Protein AF-A0A837HF70-F1 (afdb_monomer)

Radius of gyration: 20.03 Å; Cα contacts (8 Å, |Δi|>4): 139; chains: 1; bounding box: 34×27×77 Å

Structure (mmCIF, N/CA/C/O backbone):
data_AF-A0A837HF70-F1
#
_entry.id   AF-A0A837HF70-F1
#
loop_
_atom_site.group_PDB
_atom_site.id
_atom_site.type_symbol
_atom_site.label_atom_id
_atom_site.label_alt_id
_atom_site.label_comp_id
_atom_site.label_asym_id
_atom_site.label_entity_id
_atom_site.label_seq_id
_atom_site.pdbx_PDB_ins_code
_atom_site.Cartn_x
_atom_site.Cartn_y
_atom_site.Cartn_z
_atom_site.occupancy
_atom_site.B_iso_or_equiv
_atom_site.auth_seq_id
_atom_site.auth_comp_id
_atom_site.a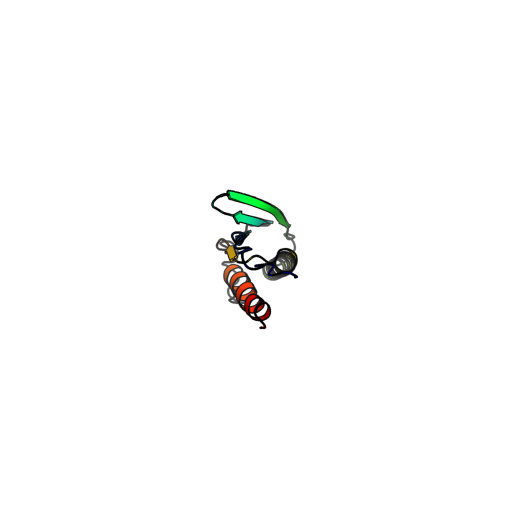uth_asym_id
_atom_site.auth_atom_id
_atom_site.pdbx_PDB_model_num
ATOM 1 N N . MET A 1 1 ? -14.619 12.561 59.068 1.00 40.34 1 MET A N 1
ATOM 2 C CA . MET A 1 1 ? -13.794 11.375 58.767 1.00 40.34 1 MET A CA 1
ATOM 3 C C . MET A 1 1 ? -13.922 11.071 57.295 1.00 40.34 1 MET A C 1
ATOM 5 O O . MET A 1 1 ? -15.004 11.172 56.736 1.00 40.34 1 MET A O 1
ATOM 9 N N . GLU A 1 2 ? -12.777 10.844 56.690 1.00 37.88 2 GLU A N 1
ATOM 10 C CA . GLU A 1 2 ? -12.452 11.064 55.295 1.00 37.88 2 GLU A CA 1
ATOM 11 C C . GLU A 1 2 ? -12.687 9.815 54.422 1.00 37.88 2 GLU A C 1
ATOM 13 O O . GLU A 1 2 ? -12.521 8.691 54.877 1.00 37.88 2 GLU A O 1
ATOM 18 N N . LEU A 1 3 ? -13.094 10.065 53.171 1.00 45.41 3 LEU A N 1
ATOM 19 C CA . LEU A 1 3 ? -12.853 9.294 51.942 1.00 45.41 3 LEU A CA 1
ATOM 20 C C . LEU A 1 3 ? -12.860 7.753 51.995 1.00 45.41 3 LEU A C 1
ATOM 22 O O . LEU A 1 3 ? -11.858 7.129 52.320 1.00 45.41 3 LEU A O 1
ATOM 26 N N . ILE A 1 4 ? -13.856 7.159 51.327 1.00 51.84 4 ILE A N 1
ATOM 27 C CA . ILE A 1 4 ? -13.565 6.083 50.365 1.00 51.84 4 ILE A CA 1
ATOM 28 C C . ILE A 1 4 ? -14.196 6.449 49.019 1.00 51.84 4 ILE A C 1
ATOM 30 O O . ILE A 1 4 ? -15.349 6.155 48.711 1.00 51.84 4 ILE A O 1
ATOM 34 N N . LYS A 1 5 ? -13.383 7.130 48.203 1.00 50.12 5 LYS A N 1
ATOM 35 C CA . LYS A 1 5 ? -13.520 7.189 46.748 1.00 50.12 5 LYS A CA 1
ATOM 36 C C . LYS A 1 5 ? -13.429 5.753 46.228 1.00 50.12 5 LYS A C 1
ATOM 38 O O . LYS A 1 5 ? -12.327 5.248 46.041 1.00 50.12 5 LYS A O 1
ATOM 43 N N . ASN A 1 6 ? -14.556 5.114 45.924 1.00 43.03 6 ASN A N 1
ATOM 44 C CA . ASN A 1 6 ? -14.555 3.930 45.059 1.00 43.03 6 ASN A CA 1
ATOM 45 C C . ASN A 1 6 ? -14.355 4.360 43.600 1.00 43.03 6 ASN A C 1
ATOM 47 O O . ASN A 1 6 ? -15.212 4.254 42.728 1.00 43.03 6 ASN A O 1
ATOM 51 N N . SER A 1 7 ? -13.151 4.873 43.357 1.00 50.25 7 SER A N 1
ATOM 52 C CA . SER A 1 7 ? -12.521 5.028 42.062 1.00 50.25 7 SER A CA 1
ATOM 53 C C . SER A 1 7 ? -12.173 3.642 41.524 1.00 50.25 7 SER A C 1
ATOM 55 O O . SER A 1 7 ? -11.057 3.181 41.736 1.00 50.25 7 SER A O 1
ATOM 57 N N . LYS A 1 8 ? -13.117 2.949 40.878 1.00 49.19 8 LYS A N 1
ATOM 58 C CA . LYS A 1 8 ? -12.841 1.727 40.093 1.00 49.19 8 LYS A CA 1
ATOM 59 C C . LYS A 1 8 ? -14.057 1.318 39.255 1.00 49.19 8 LYS A C 1
ATOM 61 O O . LYS A 1 8 ? -14.600 0.245 39.434 1.00 49.19 8 LYS A O 1
ATOM 66 N N . LEU A 1 9 ? -14.492 2.178 38.334 1.00 46.50 9 LEU A N 1
ATOM 67 C CA . LEU A 1 9 ? -15.367 1.798 37.210 1.00 46.50 9 LEU A CA 1
ATOM 68 C C . LEU A 1 9 ? -15.244 2.841 36.091 1.00 46.50 9 LEU A C 1
ATOM 70 O O . LEU A 1 9 ? -16.152 3.598 35.771 1.00 46.50 9 LEU A O 1
ATOM 74 N N . LYS A 1 10 ? -14.063 2.891 35.478 1.00 47.50 10 LYS A N 1
ATOM 75 C CA . LYS A 1 10 ? -13.953 3.282 34.073 1.00 47.50 10 LYS A CA 1
ATOM 76 C C . LYS A 1 10 ? -13.344 2.098 33.346 1.00 47.50 10 LYS A C 1
ATOM 78 O O . LYS A 1 10 ? -12.150 2.090 33.069 1.00 47.50 10 LYS A O 1
ATOM 83 N N . ILE A 1 11 ? -14.168 1.089 33.061 1.00 55.88 11 ILE A N 1
ATOM 84 C CA . ILE A 1 11 ? -13.869 0.169 31.964 1.00 55.88 11 ILE A CA 1
ATOM 85 C C . ILE A 1 11 ? -13.879 1.043 30.707 1.00 55.88 11 ILE A C 1
ATOM 87 O O . ILE A 1 11 ? -14.920 1.289 30.105 1.00 55.88 11 ILE A O 1
ATOM 91 N N . LYS A 1 12 ? -12.719 1.598 30.342 1.00 51.91 12 LYS A N 1
ATOM 92 C CA . LYS A 1 12 ? -12.509 2.213 29.032 1.00 51.91 12 LYS A CA 1
ATOM 93 C C . LYS A 1 12 ? -12.329 1.091 28.005 1.00 51.91 12 LYS A C 1
ATOM 95 O O . LYS A 1 12 ? -11.315 1.040 27.325 1.00 51.91 12 LYS A O 1
ATOM 100 N N . ASN A 1 13 ? -13.319 0.210 27.856 1.00 54.12 13 ASN A N 1
ATOM 101 C CA . ASN A 1 13 ? -13.425 -0.598 26.642 1.00 54.12 13 ASN A CA 1
ATOM 102 C C . ASN A 1 13 ? -14.103 0.266 25.582 1.00 54.12 13 ASN A C 1
ATOM 104 O O . ASN A 1 13 ? -15.225 0.013 25.148 1.00 54.12 13 ASN A O 1
ATOM 108 N N . SER A 1 14 ? -13.428 1.346 25.186 1.00 58.44 14 SER A N 1
ATOM 109 C CA . SER A 1 14 ? -13.715 1.929 23.885 1.00 58.44 14 SER A CA 1
ATOM 110 C C . SER A 1 14 ? -13.405 0.844 22.852 1.00 58.44 14 SER A C 1
ATOM 112 O O . SER A 1 14 ? -12.310 0.282 22.914 1.00 58.44 14 SER A O 1
ATOM 114 N N . PRO A 1 15 ? -14.341 0.509 21.948 1.00 65.94 15 PRO A N 1
ATOM 115 C CA . PRO A 1 15 ? -14.092 -0.494 20.918 1.00 65.94 15 PRO A CA 1
ATOM 116 C C . PRO A 1 15 ? -12.819 -0.104 20.166 1.00 65.94 15 PRO A C 1
ATOM 118 O O . PRO A 1 15 ? -12.682 1.057 19.757 1.00 65.94 15 PRO A O 1
ATOM 121 N N . LYS A 1 16 ? -11.882 -1.054 20.061 1.00 80.75 16 LYS A N 1
ATOM 122 C CA . LYS A 1 16 ? -10.659 -0.868 19.286 1.00 80.75 16 LYS A CA 1
ATOM 123 C C . LYS A 1 16 ? -11.086 -0.587 17.845 1.00 80.75 16 LYS A C 1
ATOM 125 O O . LYS A 1 16 ? -11.869 -1.348 17.291 1.00 80.75 16 LYS A O 1
ATOM 130 N N . THR A 1 17 ? -10.624 0.527 17.291 1.00 89.56 17 THR A N 1
ATOM 131 C CA . THR A 1 17 ? -10.763 0.799 15.861 1.00 89.56 17 THR A CA 1
ATOM 132 C C . THR A 1 17 ? -9.819 -0.144 15.120 1.00 89.56 17 THR A C 1
ATOM 134 O O . THR A 1 17 ? -8.636 -0.177 15.459 1.00 89.56 17 THR A O 1
ATOM 137 N N . LEU A 1 18 ? -10.335 -0.918 14.167 1.00 91.75 18 LEU A N 1
ATOM 138 C CA . LEU A 1 18 ? -9.531 -1.755 13.281 1.00 91.75 18 LEU A CA 1
ATOM 139 C C . LEU A 1 18 ? -9.050 -0.900 12.110 1.00 91.75 18 LEU A C 1
ATOM 141 O O . LEU A 1 18 ? -9.878 -0.361 11.379 1.00 91.75 18 LEU A O 1
ATOM 145 N N . ARG A 1 19 ? -7.735 -0.781 11.914 1.00 93.56 19 ARG A N 1
ATOM 146 C CA . ARG A 1 19 ? -7.175 -0.065 10.764 1.00 93.56 19 ARG A CA 1
ATOM 147 C C . ARG A 1 19 ? -6.724 -1.032 9.679 1.00 93.56 19 ARG A C 1
ATOM 149 O O . ARG A 1 19 ? -5.898 -1.901 9.937 1.00 93.56 19 ARG A O 1
ATOM 156 N N . VAL A 1 20 ? -7.192 -0.836 8.452 1.00 93.75 20 VAL A N 1
ATOM 157 C CA . VAL A 1 20 ? -6.898 -1.707 7.307 1.00 93.75 20 VAL A CA 1
ATOM 158 C C . VAL A 1 20 ? -6.234 -0.912 6.187 1.00 93.75 20 VAL A C 1
ATOM 160 O O . VAL A 1 20 ? -6.676 0.187 5.856 1.00 93.75 20 VAL A O 1
ATOM 163 N N . LEU A 1 21 ? -5.185 -1.479 5.592 1.00 94.50 21 LEU A N 1
ATOM 164 C CA . LEU A 1 21 ? -4.575 -1.006 4.348 1.00 94.50 21 LEU A CA 1
ATOM 165 C C . LEU A 1 21 ? -5.126 -1.799 3.154 1.00 94.50 21 LEU A C 1
ATOM 167 O O . LEU A 1 21 ? -4.925 -3.003 3.070 1.00 94.50 21 LEU A O 1
ATOM 171 N N . GLY A 1 22 ? -5.781 -1.135 2.210 1.00 91.88 22 GLY A N 1
ATOM 172 C CA . GLY A 1 22 ? -6.089 -1.694 0.892 1.00 91.88 22 GLY A CA 1
ATOM 173 C C . GLY A 1 22 ? -5.016 -1.311 -0.125 1.00 91.88 22 GLY A C 1
ATOM 174 O O . GLY A 1 22 ? -4.598 -0.153 -0.146 1.00 91.88 22 GLY A O 1
ATOM 175 N N . VAL A 1 23 ? -4.590 -2.255 -0.964 1.00 90.81 23 VAL A N 1
ATOM 176 C CA . VAL A 1 23 ? -3.661 -2.035 -2.082 1.00 90.81 23 VAL A CA 1
ATOM 177 C C . VAL A 1 23 ? -4.243 -2.645 -3.356 1.00 90.81 23 VAL A C 1
ATOM 179 O O . VAL A 1 23 ? -4.487 -3.851 -3.412 1.00 90.81 23 VAL A O 1
ATOM 182 N N . ASP A 1 24 ? -4.414 -1.804 -4.373 1.00 88.50 24 ASP A N 1
ATOM 183 C CA . ASP A 1 24 ? -4.915 -2.155 -5.705 1.00 88.50 24 ASP A CA 1
ATOM 184 C C . ASP A 1 24 ? -3.813 -1.883 -6.753 1.00 88.50 24 ASP A C 1
ATOM 186 O O . ASP A 1 24 ? -3.566 -0.731 -7.135 1.00 88.50 24 ASP A O 1
ATOM 190 N N . PRO A 1 25 ? -3.054 -2.912 -7.162 1.00 79.94 25 PRO A N 1
ATOM 191 C CA . PRO A 1 25 ? -1.942 -2.758 -8.079 1.00 79.94 25 PRO A CA 1
ATOM 192 C C . PRO A 1 25 ? -2.383 -2.811 -9.552 1.00 79.94 25 PRO A C 1
ATOM 194 O O . PRO A 1 25 ? -2.607 -3.877 -10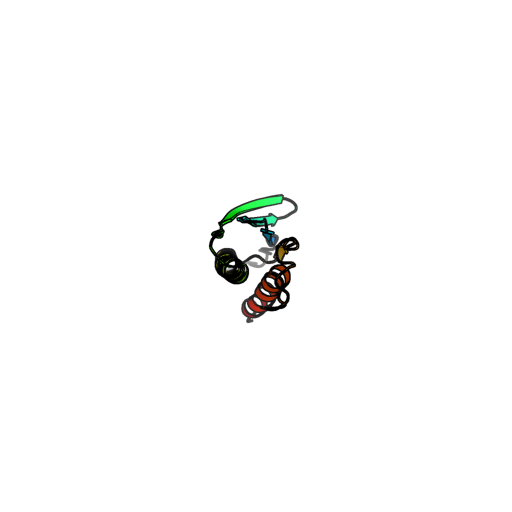.125 1.00 79.94 25 PRO A O 1
ATOM 197 N N . GLY A 1 26 ? -2.385 -1.649 -10.209 1.00 74.06 26 GLY A N 1
ATOM 198 C CA . GLY A 1 26 ? -2.583 -1.513 -11.653 1.00 74.06 26 GLY A CA 1
ATOM 199 C C . GLY A 1 26 ? -1.293 -1.591 -12.485 1.00 74.06 26 GLY A C 1
ATOM 200 O O . GLY A 1 26 ? -0.181 -1.782 -11.990 1.00 74.06 26 GLY A O 1
ATOM 201 N N . THR A 1 27 ? -1.422 -1.407 -13.804 1.00 66.19 27 THR A N 1
ATOM 202 C CA . THR A 1 27 ? -0.332 -1.613 -14.781 1.00 66.19 27 THR A CA 1
ATOM 203 C C . THR A 1 27 ? 0.812 -0.602 -14.672 1.00 66.19 27 THR A C 1
ATOM 205 O O . THR A 1 27 ? 1.943 -0.926 -15.030 1.00 66.19 27 THR A O 1
ATOM 208 N N . ALA A 1 28 ? 0.537 0.616 -14.200 1.00 73.81 28 ALA A N 1
ATOM 209 C CA . ALA A 1 28 ? 1.500 1.718 -14.028 1.00 73.81 28 ALA A CA 1
ATOM 210 C C . ALA A 1 28 ? 1.352 2.448 -12.681 1.00 73.81 28 ALA A C 1
ATOM 212 O O . ALA A 1 28 ? 2.288 3.106 -12.217 1.00 73.81 28 ALA A O 1
ATOM 213 N N . ILE A 1 29 ? 0.179 2.306 -12.068 1.00 85.00 29 ILE A N 1
ATOM 214 C CA . ILE A 1 29 ? -0.276 3.035 -10.893 1.00 85.00 29 ILE A CA 1
ATOM 215 C C . ILE A 1 29 ? -0.739 1.997 -9.875 1.00 85.00 29 ILE A C 1
ATOM 217 O O . ILE A 1 29 ? -1.510 1.109 -10.230 1.00 85.00 29 ILE A O 1
ATOM 221 N N . VAL A 1 30 ? -0.279 2.113 -8.633 1.00 89.31 30 VAL A N 1
ATOM 222 C CA . VAL A 1 30 ? -0.734 1.287 -7.509 1.00 89.31 30 VAL A CA 1
ATOM 223 C C . VAL A 1 30 ? -1.564 2.164 -6.584 1.00 89.31 30 VAL A C 1
ATOM 225 O O . VAL A 1 30 ? -1.030 3.085 -5.968 1.00 89.31 30 VAL A O 1
ATOM 228 N N . GLY A 1 31 ? -2.868 1.916 -6.516 1.00 92.25 31 GLY A N 1
ATOM 229 C CA . GLY A 1 31 ? -3.768 2.587 -5.587 1.00 92.25 31 GLY A CA 1
ATOM 230 C C . GLY A 1 31 ? -3.601 2.045 -4.170 1.00 92.25 31 GLY A C 1
ATOM 231 O O . GLY A 1 31 ? -3.347 0.856 -3.973 1.00 92.25 31 GLY A O 1
ATOM 232 N N . TRP A 1 32 ? -3.752 2.911 -3.170 1.00 94.94 32 TRP A N 1
ATOM 233 C CA . TRP A 1 32 ? -3.771 2.500 -1.768 1.00 94.94 32 TRP A CA 1
ATOM 234 C C . TRP A 1 32 ? -4.781 3.306 -0.952 1.00 94.94 32 TRP A C 1
ATOM 236 O O . TRP A 1 32 ? -5.052 4.475 -1.240 1.00 94.94 32 TRP A O 1
ATOM 246 N N . ALA A 1 33 ? -5.315 2.688 0.099 1.00 96.56 33 ALA A N 1
ATOM 247 C CA . ALA A 1 33 ? -6.228 3.329 1.039 1.00 96.56 33 ALA A CA 1
ATOM 248 C C . ALA A 1 33 ? -6.026 2.813 2.468 1.00 96.56 33 ALA A C 1
ATOM 250 O O . ALA A 1 33 ? -5.788 1.631 2.684 1.00 96.56 33 ALA A O 1
ATOM 251 N N . ILE A 1 34 ? -6.166 3.703 3.446 1.00 97.12 34 ILE A N 1
ATOM 252 C CA . ILE A 1 34 ? -6.238 3.399 4.874 1.00 97.12 34 ILE A CA 1
ATOM 253 C C . ILE A 1 34 ? -7.671 3.633 5.325 1.00 97.12 34 ILE A C 1
ATOM 255 O O . ILE A 1 34 ? -8.187 4.753 5.231 1.00 97.12 34 ILE A O 1
ATOM 259 N N . LEU A 1 35 ? -8.291 2.580 5.840 1.00 95.81 35 LEU A N 1
ATOM 260 C CA . LEU A 1 35 ? -9.658 2.585 6.338 1.00 95.81 35 LEU A CA 1
ATOM 261 C C . LEU A 1 35 ? -9.659 2.237 7.823 1.00 95.81 35 LEU A C 1
ATOM 263 O O . LEU A 1 35 ? -8.976 1.306 8.239 1.00 95.81 35 LEU A O 1
ATOM 267 N N . ASP A 1 36 ? -10.447 2.963 8.604 1.00 94.94 36 ASP A N 1
ATOM 268 C CA . ASP A 1 36 ? -10.730 2.637 9.998 1.00 94.94 36 ASP A CA 1
ATOM 269 C C . ASP A 1 36 ? -12.146 2.067 10.090 1.00 94.94 36 ASP A C 1
ATOM 271 O O . ASP A 1 36 ? -13.110 2.714 9.680 1.00 94.94 36 ASP A O 1
ATOM 275 N N . GLU A 1 37 ? -12.280 0.873 10.653 1.00 92.81 37 GLU A N 1
ATOM 276 C CA . GLU A 1 37 ? -13.554 0.267 11.016 1.00 92.81 37 GLU A CA 1
ATOM 277 C C . GLU A 1 37 ? -13.767 0.394 12.525 1.00 92.81 37 GLU A C 1
ATOM 279 O O . GLU A 1 37 ? -12.886 0.111 13.344 1.00 92.81 37 GLU A O 1
ATOM 284 N N . LYS A 1 38 ? -14.955 0.864 12.907 1.00 90.88 38 LYS A N 1
ATOM 285 C CA . LYS A 1 38 ? -15.384 0.907 14.301 1.00 90.88 38 LYS A CA 1
ATOM 286 C C . LYS A 1 38 ? -16.882 0.654 14.404 1.00 90.88 38 LYS A C 1
ATOM 288 O O . LYS A 1 38 ? -17.682 1.533 14.086 1.00 90.88 38 LYS A O 1
ATOM 293 N N . LYS A 1 39 ? -17.259 -0.497 14.970 1.00 89.75 39 LYS A N 1
ATOM 294 C CA . LYS A 1 39 ? -18.663 -0.888 15.219 1.00 89.75 39 LYS A CA 1
ATOM 295 C C . LYS A 1 39 ? -19.517 -0.927 13.938 1.00 89.75 39 LYS A C 1
ATOM 297 O O . LYS A 1 39 ? -20.655 -0.471 13.939 1.00 89.75 39 LYS A O 1
ATOM 302 N N . GLY A 1 40 ? -18.962 -1.451 12.854 1.00 85.62 40 GLY A N 1
ATOM 303 C CA . GLY A 1 40 ? -19.569 -1.524 11.527 1.00 85.62 40 GLY A CA 1
ATOM 304 C C . GLY A 1 40 ? -19.452 -0.237 10.708 1.00 85.62 40 GLY A C 1
ATOM 305 O O . GLY A 1 40 ? -19.784 -0.248 9.526 1.00 85.62 40 GLY A O 1
ATOM 306 N N . CYS A 1 41 ? -18.970 0.866 11.290 1.00 89.50 41 CYS A N 1
ATOM 307 C CA . CYS A 1 41 ? -18.770 2.118 10.567 1.00 89.50 41 CYS A CA 1
ATOM 308 C C . CYS A 1 41 ? -17.355 2.177 9.992 1.00 89.50 41 CYS A C 1
ATOM 310 O O . CYS A 1 41 ? -16.383 2.169 10.748 1.00 89.50 41 CYS A O 1
ATOM 312 N N . VAL A 1 42 ? -17.252 2.292 8.669 1.00 93.62 42 VAL A N 1
ATOM 313 C CA . VAL A 1 42 ? -15.981 2.438 7.950 1.00 93.62 42 VAL A CA 1
ATOM 314 C C . VAL A 1 42 ? -15.733 3.910 7.637 1.00 93.62 42 VAL A C 1
ATOM 316 O O . VAL A 1 42 ? -16.620 4.603 7.144 1.00 93.62 42 VAL A O 1
ATOM 319 N N . THR A 1 43 ? -14.526 4.396 7.919 1.00 95.38 43 THR A N 1
ATOM 320 C CA . THR A 1 43 ? -14.091 5.769 7.627 1.00 95.38 43 THR A CA 1
ATOM 321 C C . THR A 1 43 ? -12.783 5.748 6.846 1.00 95.38 43 THR A C 1
ATOM 323 O O . THR A 1 43 ? -11.840 5.061 7.230 1.00 95.38 43 THR A O 1
ATOM 326 N N . SER A 1 44 ? -12.697 6.526 5.767 1.00 96.38 44 SER A N 1
ATOM 327 C CA . SER A 1 44 ? -11.440 6.726 5.042 1.00 96.38 44 SER A CA 1
ATOM 328 C C . SER A 1 44 ? -10.516 7.653 5.828 1.00 96.38 44 SER A C 1
ATOM 330 O O . SER A 1 44 ? -10.879 8.798 6.102 1.00 96.38 44 SER A O 1
ATOM 332 N N . ILE A 1 45 ? -9.319 7.179 6.159 1.00 97.31 45 ILE A N 1
ATOM 333 C CA . ILE A 1 45 ? -8.309 7.953 6.891 1.00 97.31 45 ILE A CA 1
ATOM 334 C C . ILE A 1 45 ? -7.324 8.616 5.934 1.00 97.31 45 ILE A C 1
ATOM 336 O O . ILE A 1 45 ? -6.953 9.773 6.117 1.00 97.31 45 ILE A O 1
ATOM 340 N N . ALA A 1 46 ? -6.886 7.878 4.918 1.00 97.31 46 ALA A N 1
ATOM 341 C CA . ALA A 1 46 ? -5.993 8.367 3.881 1.00 97.31 46 ALA A CA 1
ATOM 342 C C . ALA A 1 46 ? -6.124 7.490 2.642 1.00 97.31 46 ALA A C 1
ATOM 344 O O 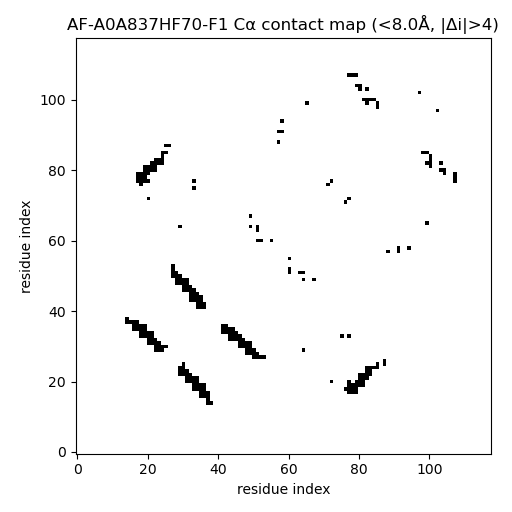. ALA A 1 46 ? -6.502 6.328 2.742 1.00 97.31 46 ALA A O 1
ATOM 345 N N . TYR A 1 47 ? -5.802 8.034 1.482 1.00 97.12 47 TYR A N 1
ATOM 346 C CA . TYR A 1 47 ? -5.721 7.280 0.242 1.00 97.12 47 TYR A CA 1
ATOM 347 C C . TYR A 1 47 ? -4.820 8.025 -0.731 1.00 97.12 47 TYR A C 1
ATOM 349 O O . TYR A 1 47 ? -4.551 9.219 -0.572 1.00 97.12 47 TYR A O 1
ATOM 357 N N . GLY A 1 48 ? -4.354 7.311 -1.740 1.00 96.25 48 GLY A N 1
ATOM 358 C CA . GLY A 1 48 ? -3.503 7.872 -2.766 1.00 96.25 48 GLY A CA 1
ATOM 359 C C . GLY A 1 48 ? -3.115 6.819 -3.779 1.00 96.25 48 GLY A C 1
ATOM 360 O O . GLY A 1 48 ? -3.742 5.766 -3.896 1.00 96.25 48 GLY A O 1
ATOM 361 N N . HIS A 1 49 ? -2.064 7.124 -4.522 1.00 94.69 49 HIS A N 1
ATOM 362 C CA . HIS A 1 49 ? -1.489 6.188 -5.461 1.00 94.69 49 HIS A CA 1
ATOM 363 C C . HIS A 1 49 ? 0.027 6.351 -5.525 1.00 94.69 49 HIS A C 1
ATOM 365 O O . HIS A 1 49 ? 0.559 7.414 -5.208 1.00 94.69 49 HIS A O 1
ATOM 371 N N . ILE A 1 50 ? 0.699 5.288 -5.948 1.00 90.81 50 ILE A N 1
ATOM 372 C CA . ILE A 1 50 ? 2.121 5.257 -6.272 1.00 90.81 50 ILE A CA 1
ATOM 373 C C . ILE A 1 50 ? 2.216 5.142 -7.792 1.00 90.81 50 ILE A C 1
ATOM 375 O O . ILE A 1 50 ? 1.721 4.176 -8.379 1.00 90.81 50 ILE A O 1
ATOM 379 N N . THR A 1 51 ? 2.800 6.143 -8.447 1.00 90.44 51 THR A N 1
ATOM 380 C CA . THR A 1 51 ? 3.075 6.100 -9.888 1.00 90.44 51 THR A CA 1
ATOM 381 C C . THR A 1 51 ? 4.493 5.635 -10.128 1.00 90.44 51 THR A C 1
ATOM 383 O O . THR A 1 51 ? 5.416 6.196 -9.554 1.00 90.44 51 THR A O 1
ATOM 386 N N . THR A 1 52 ? 4.671 4.697 -11.050 1.00 85.62 52 THR A N 1
ATOM 387 C CA . THR A 1 52 ? 6.006 4.275 -11.486 1.00 85.62 52 THR A CA 1
ATOM 388 C C . THR A 1 52 ? 6.263 4.731 -12.916 1.00 85.62 52 THR A C 1
ATOM 390 O O . THR A 1 52 ? 5.355 4.748 -13.751 1.00 85.62 52 THR A O 1
ATOM 393 N N . SER A 1 53 ? 7.505 5.097 -13.226 1.00 85.38 53 SER A N 1
ATOM 394 C CA . SER A 1 53 ? 7.877 5.492 -14.587 1.00 85.38 53 SER A CA 1
ATOM 395 C C . SER A 1 53 ? 7.849 4.284 -15.537 1.00 85.38 53 SER A C 1
ATOM 397 O O . SER A 1 53 ? 8.429 3.245 -15.213 1.00 85.38 53 SER A O 1
ATOM 399 N N . PRO A 1 54 ? 7.275 4.403 -16.751 1.00 78.88 54 PRO A N 1
ATOM 400 C CA . PRO A 1 54 ? 7.331 3.339 -17.757 1.00 78.88 54 PRO A CA 1
ATOM 401 C C . PRO A 1 54 ? 8.743 3.128 -18.322 1.00 78.88 54 PRO A C 1
ATOM 403 O O . PRO A 1 54 ? 8.984 2.133 -18.998 1.00 78.88 54 PRO A O 1
ATOM 406 N N . LYS A 1 55 ? 9.674 4.058 -18.061 1.00 86.00 55 LYS A N 1
ATOM 407 C CA . LYS A 1 55 ? 11.088 3.918 -18.438 1.00 86.00 55 LYS A CA 1
ATOM 408 C C . LYS A 1 55 ? 11.848 2.963 -17.511 1.00 86.00 55 LYS A C 1
ATOM 410 O O . LYS A 1 55 ? 12.911 2.492 -17.897 1.00 86.00 55 LYS A O 1
ATOM 415 N N . ASN A 1 56 ? 11.316 2.702 -16.316 1.00 82.00 56 ASN A N 1
ATOM 416 C CA . ASN A 1 56 ? 11.939 1.827 -15.331 1.00 82.00 56 ASN A CA 1
ATOM 417 C C . ASN A 1 56 ? 11.640 0.361 -15.675 1.00 82.00 56 ASN A C 1
ATOM 419 O O . ASN A 1 56 ? 10.539 0.010 -16.111 1.00 82.00 56 ASN A O 1
ATOM 423 N N . SER A 1 57 ? 12.611 -0.513 -15.431 1.00 83.94 57 SER A N 1
ATOM 424 C CA . SER A 1 57 ? 12.423 -1.957 -15.514 1.00 83.94 57 SER A CA 1
ATOM 425 C C . SER A 1 57 ? 11.374 -2.434 -14.507 1.00 83.94 57 SER A C 1
ATOM 427 O O . SER A 1 57 ? 11.124 -1.812 -13.476 1.00 83.94 57 SER A O 1
ATOM 429 N N . THR A 1 58 ? 10.767 -3.591 -14.762 1.00 77.94 58 THR A N 1
ATOM 430 C CA . THR A 1 58 ? 9.765 -4.174 -13.859 1.00 77.94 58 THR A CA 1
ATOM 431 C C . THR A 1 58 ? 10.276 -4.340 -12.420 1.00 77.94 58 THR A C 1
ATOM 433 O O . THR A 1 58 ? 9.519 -4.117 -11.480 1.00 77.94 58 THR A O 1
ATOM 436 N N . ALA A 1 59 ? 11.552 -4.696 -12.239 1.00 80.50 59 ALA A N 1
ATOM 437 C CA . ALA A 1 59 ? 12.154 -4.856 -10.916 1.00 80.50 59 ALA A CA 1
ATOM 438 C C . ALA A 1 59 ? 12.301 -3.514 -10.180 1.00 80.50 59 ALA A C 1
ATOM 440 O O . ALA A 1 59 ? 11.960 -3.426 -9.004 1.00 80.50 59 ALA A O 1
ATOM 441 N N . GLU A 1 60 ? 12.744 -2.464 -10.875 1.00 83.94 60 GLU A N 1
ATOM 442 C CA . GLU A 1 60 ? 12.854 -1.112 -10.307 1.00 83.94 60 GLU A CA 1
ATOM 443 C C . GLU A 1 60 ? 11.484 -0.567 -9.906 1.00 83.94 60 GLU A C 1
ATOM 445 O O . GLU A 1 60 ? 11.326 -0.035 -8.811 1.00 83.94 60 GLU A O 1
ATOM 450 N N . ARG A 1 61 ? 10.471 -0.772 -10.756 1.00 84.00 61 ARG A N 1
ATOM 451 C CA . ARG A 1 61 ? 9.088 -0.371 -10.471 1.00 84.00 61 ARG A CA 1
ATOM 452 C C . ARG A 1 61 ? 8.536 -1.084 -9.236 1.00 84.00 61 ARG A C 1
ATOM 454 O O . ARG A 1 61 ? 7.866 -0.462 -8.421 1.00 84.00 61 ARG A O 1
ATOM 461 N N . LEU A 1 62 ? 8.824 -2.378 -9.078 1.00 80.94 62 LEU A N 1
ATOM 462 C CA . LEU A 1 62 ? 8.419 -3.130 -7.889 1.00 80.94 62 LEU A CA 1
ATOM 463 C C . LEU A 1 62 ? 9.136 -2.628 -6.630 1.00 80.94 62 LEU A C 1
ATOM 465 O O . LEU A 1 62 ? 8.500 -2.474 -5.592 1.00 80.94 62 LEU A O 1
ATOM 469 N N . PHE A 1 63 ? 10.439 -2.357 -6.720 1.00 84.50 63 PHE A N 1
ATOM 470 C CA . PHE A 1 63 ? 11.219 -1.823 -5.605 1.00 84.50 63 PHE A CA 1
ATOM 471 C C . PHE A 1 63 ? 10.698 -0.456 -5.137 1.00 84.50 63 PHE A C 1
ATOM 473 O O . PHE A 1 63 ? 10.547 -0.235 -3.939 1.00 84.50 63 PHE A O 1
ATOM 480 N N . GLU A 1 64 ? 10.368 0.430 -6.079 1.00 86.88 64 GLU A N 1
ATOM 481 C CA . GLU A 1 64 ? 9.751 1.734 -5.812 1.00 86.88 64 GLU A CA 1
ATOM 482 C C . GLU A 1 64 ? 8.409 1.579 -5.080 1.00 86.88 64 GLU A C 1
ATOM 484 O O . GLU A 1 64 ? 8.220 2.150 -4.008 1.00 86.88 64 GLU A O 1
ATOM 489 N N . VAL A 1 65 ? 7.524 0.712 -5.588 1.00 87.69 65 VAL A N 1
ATOM 490 C CA . VAL A 1 65 ? 6.227 0.416 -4.954 1.00 87.69 65 VAL A CA 1
ATOM 491 C C . VAL A 1 65 ? 6.392 -0.126 -3.536 1.00 87.69 65 VAL A C 1
A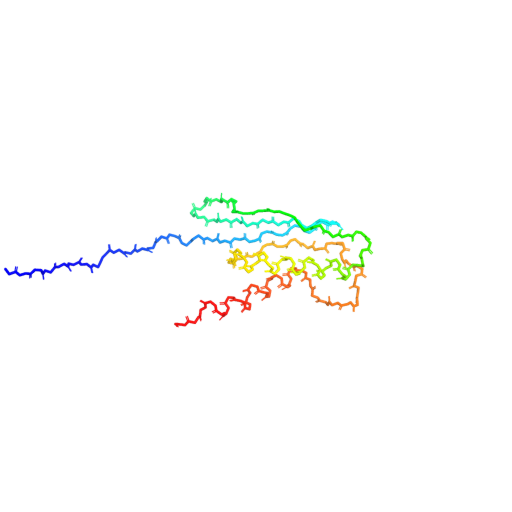TOM 493 O O . VAL A 1 65 ? 5.687 0.310 -2.628 1.00 87.69 65 VAL A O 1
ATOM 496 N N . VAL A 1 66 ? 7.315 -1.068 -3.328 1.00 86.44 66 VAL A N 1
ATOM 497 C CA . VAL A 1 66 ? 7.585 -1.648 -2.005 1.00 86.44 66 VAL A CA 1
ATOM 498 C C . VAL A 1 66 ? 8.053 -0.572 -1.028 1.00 86.44 66 VAL A C 1
ATOM 500 O O . VAL A 1 66 ? 7.489 -0.457 0.057 1.00 86.44 66 VAL A O 1
ATOM 503 N N . LYS A 1 67 ? 9.020 0.257 -1.428 1.00 89.50 67 LYS A N 1
ATOM 504 C CA . LYS A 1 67 ? 9.573 1.327 -0.590 1.00 89.50 67 LYS A CA 1
ATOM 505 C C . LYS A 1 67 ? 8.528 2.380 -0.211 1.00 89.50 67 LYS A C 1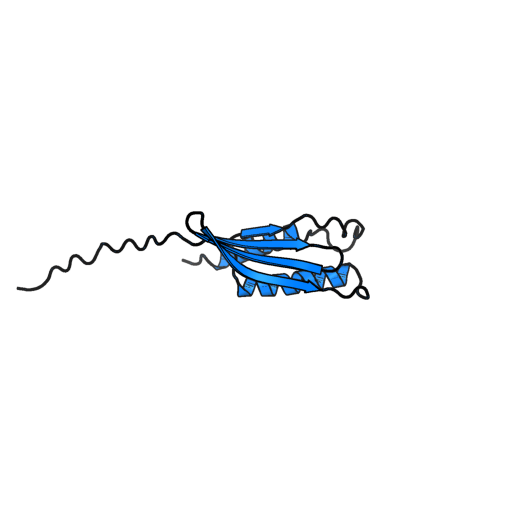
ATOM 507 O O . LYS A 1 67 ? 8.538 2.908 0.902 1.00 89.50 67 LYS A O 1
ATOM 512 N N . ASP A 1 68 ? 7.627 2.712 -1.125 1.00 91.94 68 ASP A N 1
ATOM 513 C CA . ASP A 1 68 ? 6.557 3.668 -0.844 1.00 91.94 68 ASP A CA 1
ATOM 514 C C . ASP A 1 68 ? 5.478 3.062 0.059 1.00 91.94 68 ASP A C 1
ATOM 516 O O . ASP A 1 68 ? 4.988 3.724 0.977 1.00 91.94 68 ASP A O 1
ATOM 520 N N . LEU A 1 69 ? 5.158 1.779 -0.123 1.00 90.69 69 LEU A N 1
ATOM 521 C CA . LEU A 1 69 ? 4.260 1.062 0.780 1.00 90.69 69 LEU A CA 1
ATOM 522 C C . LEU A 1 69 ? 4.842 0.913 2.187 1.00 90.69 69 LEU A C 1
ATOM 524 O O . LEU A 1 69 ? 4.090 1.064 3.146 1.00 90.69 69 LEU A O 1
ATOM 528 N N . GLU A 1 70 ? 6.149 0.690 2.342 1.00 90.69 70 GLU A N 1
ATOM 529 C CA . GLU A 1 70 ? 6.809 0.708 3.656 1.00 90.69 70 GLU A CA 1
ATOM 530 C C . GLU A 1 70 ? 6.563 2.039 4.376 1.00 90.69 70 GLU A C 1
ATOM 532 O O . GLU A 1 70 ? 6.088 2.047 5.511 1.00 90.69 70 GLU A O 1
ATOM 537 N N . GLN A 1 71 ? 6.768 3.169 3.692 1.00 93.88 71 GLN A N 1
ATOM 538 C CA . GLN A 1 71 ? 6.515 4.498 4.262 1.00 93.88 71 GLN A CA 1
ATOM 539 C C . GLN A 1 71 ? 5.045 4.686 4.669 1.00 93.88 71 GLN A C 1
ATOM 541 O O . GLN A 1 71 ? 4.752 5.268 5.718 1.00 93.88 71 GLN A O 1
ATOM 546 N N . ILE A 1 72 ? 4.102 4.183 3.867 1.00 93.88 72 ILE A N 1
ATOM 547 C CA . ILE A 1 72 ? 2.665 4.221 4.180 1.00 93.88 72 ILE A CA 1
ATOM 548 C C . ILE A 1 72 ? 2.364 3.367 5.419 1.00 93.88 72 ILE A C 1
ATOM 550 O O . ILE A 1 72 ? 1.666 3.826 6.329 1.00 93.88 72 ILE A O 1
ATOM 554 N N . ILE A 1 73 ? 2.902 2.148 5.493 1.00 92.06 73 ILE A N 1
ATOM 555 C CA . ILE A 1 73 ? 2.682 1.242 6.623 1.00 92.06 73 ILE A CA 1
ATOM 556 C C . ILE A 1 73 ? 3.276 1.833 7.907 1.00 92.06 73 ILE A C 1
ATOM 558 O O . ILE A 1 73 ? 2.599 1.844 8.935 1.00 92.06 73 ILE A O 1
ATOM 562 N N . GLU A 1 74 ? 4.490 2.384 7.863 1.00 92.75 74 GLU A N 1
ATOM 563 C CA . GLU A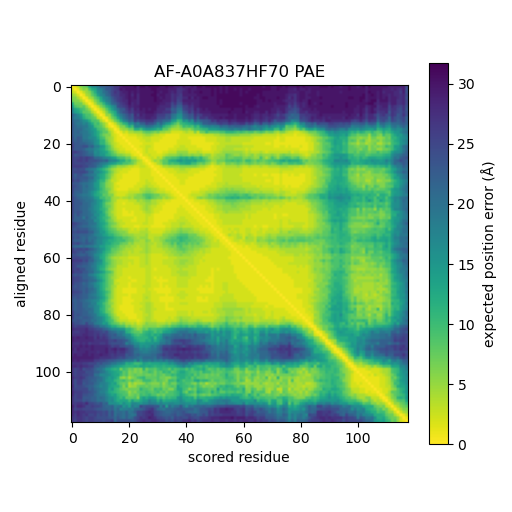 1 74 ? 5.125 3.024 9.022 1.00 92.75 74 GLU A CA 1
ATOM 564 C C . GLU A 1 74 ? 4.335 4.237 9.518 1.00 92.75 74 GLU A C 1
ATOM 566 O O . GLU A 1 74 ? 4.157 4.426 10.729 1.00 92.75 74 GLU A O 1
ATOM 571 N N . LYS A 1 75 ? 3.822 5.042 8.583 1.00 95.25 75 LYS A N 1
ATOM 572 C CA . LYS A 1 75 ? 3.051 6.249 8.884 1.00 95.25 75 LYS A CA 1
ATOM 573 C C . LYS A 1 75 ? 1.698 5.930 9.512 1.00 95.25 75 LYS A C 1
ATOM 575 O O . LYS A 1 75 ? 1.324 6.557 10.504 1.00 95.25 75 LYS A O 1
ATOM 580 N N . TYR A 1 76 ? 0.946 4.998 8.930 1.00 94.44 76 TYR A N 1
ATOM 581 C CA . TYR A 1 76 ? -0.451 4.768 9.310 1.00 94.44 76 TYR A CA 1
ATOM 582 C C . TYR A 1 76 ? -0.656 3.592 10.262 1.00 94.44 76 TYR A C 1
ATOM 584 O O . TYR A 1 76 ? -1.684 3.563 10.942 1.00 94.44 76 TYR A O 1
ATOM 592 N N . LYS A 1 77 ? 0.322 2.683 10.360 1.00 91.44 77 LYS A N 1
ATOM 593 C CA . LYS A 1 77 ? 0.330 1.507 11.244 1.00 91.44 77 LYS A CA 1
ATOM 594 C C . LYS A 1 77 ? -0.965 0.689 11.155 1.00 91.44 77 LYS A C 1
ATOM 596 O O . LYS A 1 77 ? -1.660 0.557 12.164 1.00 91.44 77 LYS A O 1
ATOM 601 N N . PRO A 1 78 ? -1.339 0.201 9.960 1.00 92.00 78 PRO A N 1
ATOM 602 C CA . PRO A 1 78 ? -2.518 -0.640 9.818 1.00 92.00 78 PRO A CA 1
ATOM 603 C C . PRO A 1 78 ? -2.375 -1.941 10.622 1.00 92.00 78 PRO A C 1
ATOM 605 O O . PRO A 1 78 ? -1.280 -2.487 10.755 1.00 92.00 78 PRO A O 1
ATOM 608 N N . ASP A 1 79 ? -3.489 -2.430 11.165 1.00 87.94 79 ASP A N 1
ATOM 609 C CA . ASP A 1 79 ? -3.580 -3.727 11.838 1.00 87.94 79 ASP A CA 1
ATOM 610 C C . ASP A 1 79 ? -3.595 -4.886 10.825 1.00 87.94 79 ASP A C 1
ATOM 612 O O . ASP A 1 79 ? -3.068 -5.963 11.113 1.00 87.94 79 ASP A O 1
ATOM 616 N N . GLU A 1 80 ? -4.202 -4.657 9.657 1.00 89.00 80 GLU A N 1
ATOM 617 C CA . GLU A 1 80 ? -4.384 -5.636 8.582 1.00 89.00 80 GLU A CA 1
ATOM 618 C C . GLU A 1 80 ? -4.175 -5.000 7.204 1.00 89.00 80 GLU A C 1
ATOM 620 O O . GLU A 1 80 ? -4.257 -3.780 7.045 1.00 89.00 80 GLU A O 1
ATOM 625 N N . ALA A 1 81 ? -3.936 -5.829 6.187 1.00 89.06 81 ALA A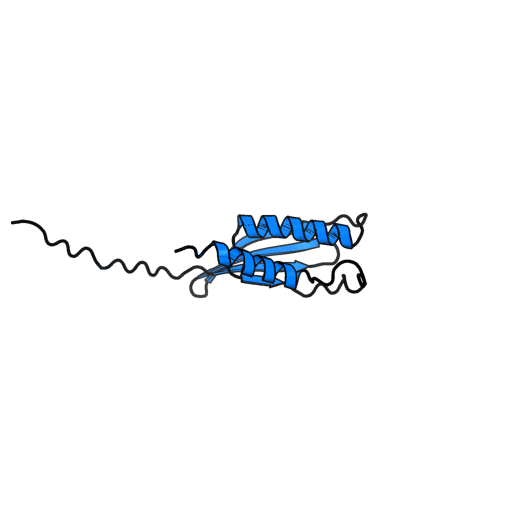 N 1
ATOM 626 C CA . ALA A 1 81 ? -3.909 -5.379 4.804 1.00 89.06 81 ALA A CA 1
ATOM 627 C C . ALA A 1 81 ? -4.613 -6.350 3.856 1.00 89.06 81 ALA A C 1
ATOM 629 O O . ALA A 1 81 ? -4.521 -7.568 4.006 1.00 89.06 81 ALA A O 1
ATOM 630 N N . ALA A 1 82 ? -5.254 -5.781 2.841 1.00 85.50 82 ALA A N 1
ATOM 631 C CA . ALA A 1 82 ? -5.805 -6.471 1.690 1.00 85.50 82 ALA A CA 1
ATOM 632 C C . ALA A 1 82 ? -5.045 -6.009 0.442 1.00 85.50 82 ALA A C 1
ATOM 634 O O . ALA A 1 82 ? -4.934 -4.813 0.185 1.00 85.50 82 ALA A O 1
ATOM 635 N N . VAL A 1 83 ? -4.500 -6.960 -0.312 1.00 83.25 83 VAL A N 1
ATOM 636 C CA . VAL A 1 83 ? -3.725 -6.700 -1.530 1.00 83.25 83 VAL A CA 1
ATOM 637 C C . VAL A 1 83 ? -4.271 -7.605 -2.623 1.00 83.25 83 VAL A C 1
ATOM 639 O O . VAL A 1 83 ? -4.362 -8.818 -2.408 1.00 83.25 83 VAL A O 1
ATOM 642 N N . GLU A 1 84 ? -4.639 -7.033 -3.766 1.00 77.94 84 GLU A N 1
ATOM 643 C CA . GLU A 1 84 ? -5.021 -7.828 -4.936 1.00 77.94 84 GLU A CA 1
ATOM 644 C C . GLU A 1 84 ? -3.793 -8.468 -5.600 1.00 77.94 84 GLU A C 1
ATOM 646 O O . GLU A 1 84 ? -2.659 -8.001 -5.457 1.00 77.94 84 GLU A O 1
ATOM 651 N N . ASP A 1 85 ? -3.997 -9.567 -6.326 1.00 68.12 85 ASP A N 1
ATOM 652 C CA . ASP A 1 85 ? -2.900 -10.244 -7.012 1.00 68.12 85 ASP A CA 1
ATOM 653 C C . ASP A 1 85 ? -2.352 -9.391 -8.163 1.00 68.12 85 ASP A C 1
ATOM 655 O O . ASP A 1 85 ? -3.077 -8.933 -9.045 1.00 68.12 85 ASP A O 1
ATOM 659 N N . LEU A 1 86 ? -1.028 -9.226 -8.202 1.00 65.25 86 LEU A N 1
ATOM 660 C CA . LEU A 1 86 ? -0.344 -8.500 -9.269 1.00 65.25 86 LEU A CA 1
ATOM 661 C C . LEU A 1 86 ? -0.320 -9.342 -10.549 1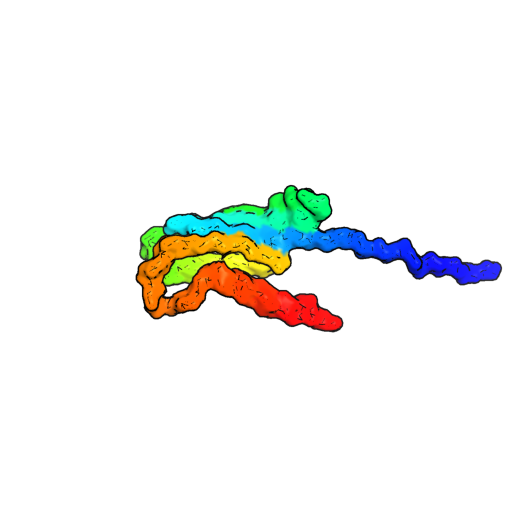.00 65.25 86 LEU A C 1
ATOM 663 O O . LEU A 1 86 ? 0.670 -10.006 -10.867 1.00 65.25 86 LEU A O 1
ATOM 667 N N . PHE A 1 87 ? -1.396 -9.301 -11.332 1.00 56.12 87 PHE A N 1
ATOM 668 C CA . PHE A 1 87 ? -1.501 -10.080 -12.570 1.00 56.12 87 PHE A CA 1
ATOM 669 C C . PHE A 1 87 ? -0.462 -9.689 -13.642 1.00 56.12 87 PHE A C 1
ATOM 671 O O . PHE A 1 87 ? -0.133 -10.513 -14.499 1.00 56.12 87 PHE A O 1
ATOM 678 N N . PHE A 1 88 ? 0.110 -8.480 -13.582 1.00 55.34 88 PHE A N 1
ATOM 679 C CA . PHE A 1 88 ? 1.029 -7.955 -14.604 1.00 55.34 88 PHE A CA 1
ATOM 680 C C . PHE A 1 88 ? 2.502 -8.351 -14.420 1.00 55.34 88 PHE A C 1
ATOM 682 O O . PHE A 1 88 ? 3.262 -8.353 -15.387 1.00 55.34 88 PHE A O 1
ATOM 689 N N . PHE A 1 89 ? 2.922 -8.744 -13.215 1.00 55.12 89 PHE A N 1
ATOM 690 C CA . PHE A 1 89 ? 4.324 -9.089 -12.927 1.00 55.12 89 PHE A CA 1
ATOM 691 C C . PHE A 1 89 ? 4.660 -10.561 -13.242 1.00 55.12 89 PHE A C 1
ATOM 693 O O . PHE A 1 89 ? 5.762 -11.032 -12.960 1.00 55.12 89 PHE A O 1
ATOM 700 N N . LYS A 1 90 ? 3.741 -11.286 -13.902 1.00 47.19 90 LYS A N 1
ATOM 701 C CA . LYS A 1 90 ? 3.858 -12.712 -14.273 1.00 47.19 90 LYS A CA 1
ATOM 702 C C . LYS A 1 90 ? 5.118 -13.081 -15.070 1.00 47.19 90 LYS A C 1
ATOM 704 O O . LYS A 1 90 ? 5.514 -14.245 -15.050 1.00 47.19 90 LYS A O 1
ATOM 709 N N . ASN A 1 91 ? 5.758 -12.125 -15.747 1.00 47.38 91 ASN A N 1
ATOM 710 C CA . ASN A 1 91 ? 6.948 -12.381 -16.567 1.00 47.38 91 ASN A CA 1
ATOM 711 C C . ASN A 1 91 ? 8.286 -12.204 -15.827 1.00 47.38 91 ASN A C 1
ATOM 713 O O . ASN A 1 91 ? 9.338 -12.420 -16.426 1.00 47.38 91 ASN A O 1
ATOM 717 N N . VAL A 1 92 ? 8.290 -11.886 -14.526 1.00 48.81 92 VAL A N 1
ATOM 718 C CA . VAL A 1 92 ? 9.527 -11.821 -13.727 1.00 48.81 92 VAL A CA 1
ATOM 719 C C . VAL A 1 92 ? 9.834 -13.202 -13.146 1.00 48.81 92 VAL A C 1
ATOM 721 O O . VAL A 1 92 ? 9.755 -13.433 -11.944 1.00 48.81 92 VAL A O 1
ATOM 724 N N . LYS A 1 93 ? 10.177 -14.165 -14.006 1.00 42.66 93 LYS A N 1
ATOM 725 C CA . LYS A 1 93 ? 10.500 -15.535 -13.567 1.00 42.66 93 LYS A CA 1
ATOM 726 C C . LYS A 1 93 ? 11.800 -15.658 -12.753 1.00 42.66 93 LYS A C 1
ATOM 728 O O . LYS A 1 93 ? 12.071 -16.756 -12.275 1.00 42.66 93 LYS A O 1
ATOM 733 N N . THR A 1 94 ? 12.576 -14.586 -12.547 1.00 41.62 94 THR A N 1
ATOM 734 C CA . THR A 1 94 ? 13.966 -14.764 -12.079 1.00 41.62 94 THR A CA 1
ATOM 735 C C . THR A 1 94 ? 14.477 -13.807 -10.994 1.00 41.62 94 THR A C 1
ATOM 737 O O . THR A 1 94 ? 15.540 -14.092 -10.462 1.00 41.62 94 THR A O 1
ATOM 740 N N . VAL A 1 95 ? 13.795 -12.723 -10.590 1.00 41.69 95 VAL A N 1
ATOM 741 C CA . VAL A 1 95 ? 14.474 -11.726 -9.716 1.00 41.69 95 VAL A CA 1
ATOM 742 C C . VAL A 1 95 ? 14.133 -11.787 -8.228 1.00 41.69 95 VAL A C 1
ATOM 744 O O . VAL A 1 95 ? 15.035 -11.571 -7.438 1.00 41.69 95 VAL A O 1
ATOM 747 N N . MET A 1 96 ? 12.928 -12.145 -7.789 1.00 42.56 96 MET A N 1
ATOM 748 C CA . MET A 1 96 ? 12.673 -12.454 -6.372 1.00 42.56 96 MET A CA 1
ATOM 749 C C . MET A 1 96 ? 11.267 -13.037 -6.264 1.00 42.56 96 MET A C 1
ATOM 751 O O . MET A 1 96 ? 10.295 -12.411 -6.670 1.00 42.56 96 MET A O 1
ATOM 755 N N . LYS A 1 97 ? 11.147 -14.267 -5.764 1.00 49.19 97 LYS A N 1
ATOM 756 C CA . LYS A 1 97 ? 9.884 -15.015 -5.679 1.00 49.19 97 LYS A CA 1
ATOM 757 C C . LYS A 1 97 ? 9.046 -14.555 -4.474 1.00 49.19 97 LYS A C 1
ATOM 759 O O . LYS A 1 97 ? 8.573 -15.380 -3.705 1.00 49.19 97 LYS A O 1
ATOM 764 N N . VAL A 1 98 ? 8.940 -13.244 -4.276 1.00 57.94 98 VAL A N 1
ATOM 765 C CA . VAL A 1 98 ? 8.151 -12.617 -3.212 1.00 57.94 98 VAL A CA 1
ATOM 766 C C . VAL A 1 98 ? 7.109 -11.744 -3.898 1.00 57.94 98 VAL A C 1
ATOM 768 O O . VAL A 1 98 ? 7.455 -10.778 -4.575 1.00 57.94 98 VAL A O 1
ATOM 771 N N . ASN A 1 99 ? 5.836 -12.124 -3.786 1.00 66.81 99 ASN A N 1
ATOM 772 C CA . ASN A 1 99 ? 4.726 -11.322 -4.295 1.00 66.81 99 ASN A CA 1
ATOM 773 C C . ASN A 1 99 ? 4.537 -10.092 -3.385 1.00 66.81 99 ASN A C 1
ATOM 775 O O . ASN A 1 99 ? 4.816 -10.166 -2.188 1.00 66.81 99 ASN A O 1
ATOM 779 N N . LEU A 1 100 ? 4.032 -8.972 -3.914 1.00 68.31 100 LEU A N 1
ATOM 780 C CA . LEU A 1 100 ? 3.749 -7.773 -3.111 1.00 68.31 100 LEU A CA 1
ATOM 781 C C . LEU A 1 100 ? 2.816 -8.099 -1.942 1.00 68.31 100 LEU A C 1
ATOM 783 O O . LEU A 1 100 ? 3.019 -7.630 -0.826 1.00 68.31 100 LEU A O 1
ATOM 787 N N . ARG A 1 101 ? 1.829 -8.964 -2.196 1.00 72.81 101 ARG A N 1
ATOM 788 C CA . ARG A 1 101 ? 0.940 -9.514 -1.174 1.00 72.81 101 ARG A CA 1
ATOM 789 C C . ARG A 1 101 ? 1.722 -10.162 -0.030 1.00 72.81 101 ARG A C 1
ATOM 791 O O . ARG A 1 101 ? 1.473 -9.855 1.132 1.00 72.81 101 ARG A O 1
ATOM 798 N N . ASP A 1 102 ? 2.673 -11.033 -0.358 1.00 72.06 102 ASP A N 1
ATOM 799 C CA . ASP A 1 102 ? 3.474 -11.752 0.636 1.00 72.06 102 ASP A CA 1
ATOM 800 C C . ASP A 1 102 ? 4.367 -10.790 1.418 1.00 72.06 102 ASP A C 1
ATOM 802 O O . ASP A 1 102 ? 4.473 -10.908 2.638 1.00 72.06 102 ASP A O 1
ATOM 806 N N . PHE A 1 103 ? 4.953 -9.803 0.735 1.00 77.38 103 PHE A N 1
ATOM 807 C CA . PHE A 1 103 ? 5.738 -8.750 1.368 1.00 77.38 103 PHE A CA 1
ATOM 808 C C . PHE A 1 103 ? 4.904 -7.955 2.378 1.00 77.38 103 PHE A C 1
ATOM 810 O O . PHE A 1 103 ? 5.295 -7.862 3.537 1.00 77.38 103 PHE A O 1
ATOM 817 N N . VAL A 1 104 ? 3.745 -7.424 1.972 1.00 74.94 104 VAL A N 1
ATOM 818 C CA . VAL A 1 104 ? 2.895 -6.596 2.843 1.00 74.94 104 VAL A CA 1
ATOM 819 C C . VAL A 1 104 ? 2.444 -7.396 4.066 1.00 74.94 104 VAL A C 1
ATOM 821 O O . VAL A 1 104 ? 2.567 -6.922 5.195 1.00 74.94 104 VAL A O 1
ATOM 824 N N . LEU A 1 105 ? 1.995 -8.639 3.876 1.00 74.81 105 LEU A N 1
ATOM 825 C CA . LEU A 1 105 ? 1.576 -9.496 4.988 1.00 74.81 105 LEU A CA 1
ATOM 826 C C . LEU A 1 105 ? 2.745 -9.843 5.928 1.00 74.81 105 LEU A C 1
ATOM 828 O O . LEU A 1 105 ? 2.593 -9.787 7.151 1.00 74.81 105 LEU A O 1
ATOM 832 N N . ALA A 1 106 ? 3.923 -10.168 5.387 1.00 74.88 106 ALA A N 1
ATOM 833 C CA . ALA A 1 106 ? 5.115 -10.445 6.186 1.00 74.88 106 ALA A CA 1
ATOM 834 C C . ALA A 1 106 ? 5.606 -9.200 6.942 1.00 74.88 106 ALA A C 1
ATOM 836 O O . ALA A 1 106 ? 5.971 -9.289 8.119 1.00 74.88 106 ALA A O 1
ATOM 837 N N . TYR A 1 107 ? 5.576 -8.034 6.299 1.00 76.00 107 TYR A N 1
ATOM 838 C CA . TYR A 1 107 ? 5.964 -6.764 6.900 1.00 76.00 107 TYR A CA 1
ATOM 839 C C . TYR A 1 107 ? 5.060 -6.434 8.094 1.00 76.00 107 TYR A C 1
ATOM 841 O O . TYR A 1 107 ? 5.561 -6.121 9.175 1.00 76.00 107 TYR A O 1
ATOM 849 N N . LEU A 1 108 ? 3.740 -6.603 7.961 1.00 78.56 108 LEU A N 1
ATOM 850 C CA . LEU A 1 108 ? 2.813 -6.393 9.078 1.00 78.56 108 LEU A CA 1
ATOM 851 C C . LEU A 1 108 ? 3.050 -7.377 10.229 1.00 78.56 108 LEU A C 1
ATOM 853 O O . LEU A 1 108 ? 3.117 -6.967 11.390 1.00 78.56 108 LEU A O 1
ATOM 857 N N . ASN A 1 109 ? 3.246 -8.662 9.928 1.00 72.62 109 ASN A N 1
ATOM 858 C CA . ASN A 1 109 ? 3.482 -9.685 10.950 1.00 72.62 109 ASN A CA 1
ATOM 859 C C . ASN A 1 109 ? 4.787 -9.454 11.729 1.00 72.62 109 ASN A C 1
ATOM 861 O O . ASN A 1 109 ? 4.813 -9.569 12.957 1.00 72.62 109 ASN A O 1
ATOM 865 N N . THR A 1 110 ? 5.867 -9.089 11.036 1.00 69.19 110 THR A N 1
ATOM 866 C CA . THR A 1 110 ? 7.175 -8.831 11.664 1.00 69.19 110 THR A CA 1
ATOM 867 C C . THR A 1 110 ? 7.168 -7.569 12.531 1.00 69.19 110 THR A C 1
ATOM 869 O O . THR A 1 110 ? 7.764 -7.564 13.611 1.00 69.19 110 THR A O 1
ATOM 872 N N . HIS A 1 111 ? 6.447 -6.521 12.125 1.00 65.12 111 HIS A N 1
ATOM 873 C CA . HIS A 1 111 ? 6.360 -5.269 12.885 1.00 65.12 111 HIS A CA 1
ATOM 874 C C . HIS A 1 111 ? 5.361 -5.335 14.048 1.00 65.12 111 HIS A C 1
ATOM 876 O O . HIS A 1 111 ? 5.588 -4.701 15.082 1.00 65.12 111 HIS A O 1
ATOM 882 N N . ARG A 1 112 ? 4.331 -6.186 13.966 1.00 56.25 112 ARG A N 1
ATOM 883 C CA . ARG A 1 112 ? 3.429 -6.484 15.092 1.00 56.25 112 ARG A CA 1
ATOM 884 C C . ARG A 1 112 ? 4.152 -7.160 16.262 1.00 56.25 112 ARG A C 1
ATOM 886 O O . ARG A 1 112 ? 3.816 -6.921 17.420 1.00 56.25 112 ARG A O 1
ATOM 893 N N . CYS A 1 113 ? 5.204 -7.938 15.991 1.00 39.25 113 CYS A N 1
ATOM 894 C CA . CYS A 1 113 ? 6.001 -8.581 17.040 1.00 39.25 113 CYS A CA 1
ATOM 895 C C . CYS A 1 113 ? 6.824 -7.581 17.882 1.00 39.25 113 CYS A C 1
ATOM 897 O O . CYS A 1 113 ? 7.248 -7.913 18.987 1.00 39.25 113 CYS A O 1
ATOM 899 N N . LYS A 1 114 ? 7.023 -6.340 17.408 1.00 46.69 114 LYS A N 1
ATOM 900 C CA . LYS A 1 114 ? 7.697 -5.273 18.170 1.00 46.69 114 LYS A CA 1
ATOM 901 C C . LYS A 1 114 ? 6.735 -4.374 18.959 1.00 46.69 114 LYS A C 1
ATOM 903 O O . LYS A 1 114 ? 7.196 -3.678 19.859 1.00 46.69 114 LYS A O 1
ATOM 908 N N . SER A 1 115 ? 5.430 -4.385 18.662 1.00 44.03 115 SER A N 1
ATOM 909 C CA . SER A 1 115 ? 4.433 -3.552 19.359 1.00 44.03 115 SER A CA 1
ATOM 910 C C . SER A 1 115 ? 3.844 -4.197 20.620 1.00 44.03 115 SER A C 1
ATOM 912 O O . SER A 1 115 ? 3.171 -3.511 21.379 1.00 44.03 115 SER A O 1
ATOM 914 N N . ASN A 1 116 ? 4.121 -5.483 20.861 1.00 38.88 116 ASN A N 1
ATOM 915 C CA . ASN A 1 116 ? 3.829 -6.183 22.114 1.00 38.88 116 ASN A CA 1
ATOM 916 C C . ASN A 1 116 ? 5.140 -6.506 22.848 1.00 38.88 116 ASN A C 1
ATOM 918 O O . ASN A 1 116 ? 5.518 -7.670 22.980 1.00 38.88 116 ASN A O 1
ATOM 922 N N . LYS A 1 117 ? 5.854 -5.480 23.321 1.00 27.39 117 LYS A N 1
ATOM 923 C CA . LYS A 1 117 ? 6.701 -5.675 24.504 1.00 27.39 117 LYS A CA 1
ATOM 924 C C . LYS A 1 117 ? 5.845 -5.387 25.746 1.00 27.39 117 LYS A C 1
ATOM 926 O O . LYS A 1 117 ? 5.090 -4.416 25.691 1.00 27.39 117 LYS A O 1
ATOM 931 N N . PRO A 1 118 ? 5.899 -6.252 26.777 1.00 37.81 118 PRO A N 1
ATOM 932 C CA . PRO A 1 118 ? 5.173 -6.052 28.030 1.00 37.81 118 PRO A CA 1
ATOM 933 C C . PRO A 1 118 ? 5.569 -4.745 28.724 1.00 37.81 118 PRO A C 1
ATOM 935 O O . PRO A 1 118 ? 6.713 -4.280 28.499 1.00 37.81 118 PRO A O 1
#

pLDDT: mean 74.83, std 19.22, range [27.39, 97.31]

Nearest PDB structures (foldseek):
  7xhj-assembly1_B  TM=6.960E-01  e=1.626E-05  Deinococcus radiodurans R1 = ATCC 13939 = DSM 20539
  7xhj-assembly1_A  TM=6.652E-01  e=3.731E-05  Deinococcus radiodurans R1 = ATCC 13939 = DSM 20539
  7w8d-assembly1_B  TM=6.733E-01  e=5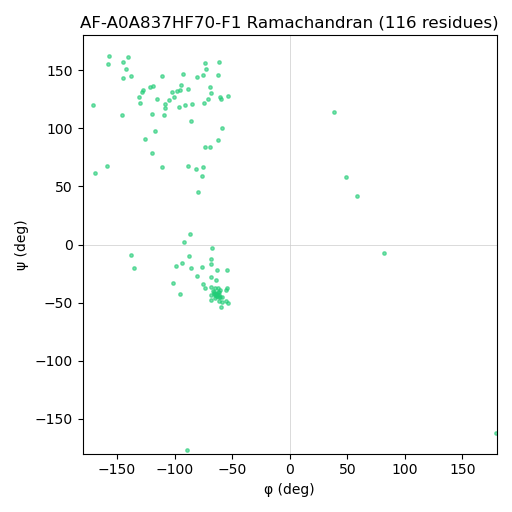.835E-05  Deinococcus radiodurans
  4mh8-assembly1_A  TM=5.867E-01  e=3.715E-03  Moloney murine leukemia virus isolate Shinnick
  5dmq-assembly1_A  TM=6.225E-01  e=5.810E-03  Moloney murine leukemia virus isolate Shinnick

Solvent-accessible surface area (backbone atoms only — not comparable to full-atom values): 7409 Å² total; per-residue (Å²): 139,81,85,84,80,84,84,81,81,78,84,78,76,66,80,75,64,47,33,34,32,42,38,46,62,54,97,54,41,30,39,38,36,35,36,36,36,48,97,89,45,76,43,83,76,49,70,54,70,49,79,48,64,90,87,50,53,74,66,56,42,49,51,50,53,52,56,52,46,49,54,50,44,71,73,69,60,48,78,44,74,49,58,57,80,63,76,84,63,74,81,64,86,79,81,66,101,67,52,71,51,55,49,55,55,49,53,49,57,61,54,52,64,67,74,67,67,134

Sequence (118 aa):
MELIKNSKLKIKNSPKTLRVLGVDPGTAIVGWAILDEKKGCVTSIAYGHITTSPKNSTAERLFEVVKDLEQIIEKYKPDEAAVEDLFFFKNVKTVMKVNLRDFVLAYLNTHRCKSNKP

Secondary structure (DSSP, 8-state):
-------------PPPPEEEEEEEE-SSEEEEEEEEEETTEEEEEEEEEEE--TTS-HHHHHHHHHHHHHHHHHHH--SEEEE---GGGGG--SS----HHHHHHHHHHHHHHHH---

Mean predicted aligned error: 11.63 Å

Foldseek 3Di:
DDDDPPPDDPPPPQPDWAWEKEWEDDPFKIKIWIWTDDPNDIDTPDIDIDGDDPVDDPVVRVVSVLVVVVVVCVVRVGLYYDYDFPPPCVPPPDDDPATSVNSVHVVSVVVVVVVPDD